Protein AF-A0A1I3HQ48-F1 (afdb_monomer)

pLDDT: mean 82.21, std 8.36, range [51.31, 92.0]

Sequence (158 aa):
MEKLKLERKLKKKLKKGFWLYSPDEKGNSLMARPHQNEKDYEAYKNGEVRDLFSEESRKERHASKQKLDVPIEVSDEVLKEYVNKIFSKEYRNSSYQFLLDAKKFRDTKVAYYHFLNAYKVQENGDDSMSNVCCLAADYARDLLKIRKKRRKNNKKRK

Foldseek 3Di:
DDFDDDDPVVLVVLVVFFKWFDADPVRDIDTARLSGDVVSVVCVVVVRIDTPPPPPPPVNVVVVLVLLQDQDDDDLVVLLVLLVVLDDPVCSVVLSVLLVVLCVDPQSSSLNSNLVSLSVVVVVPDVVSSVSNVVSSVSSVVSVVVVVVVVVVVVVVD

Secondary structure (DSSP, 8-state):
-------HHHHHHHHHS-EEEPPPTTS--PEE-TTT-HHHHHHHHHT-EEETT----HHHHHHHHHHHSS-----HHHHHHHHHHHS-TTTHHHHHHHHHHHHHSHHHHHHHHHHHHHHHHHHTT-TTHHHHHHHHHHHHHHHHHHHHHHHHHHHH--

Structure (mmCIF, N/CA/C/O backbone):
data_AF-A0A1I3HQ48-F1
#
_entry.id   AF-A0A1I3HQ48-F1
#
loop_
_atom_site.group_PDB
_atom_site.id
_atom_site.type_symbol
_atom_site.label_atom_id
_atom_site.label_alt_id
_atom_site.label_comp_id
_atom_site.label_asym_id
_atom_site.label_entity_id
_atom_site.label_seq_id
_atom_site.pdbx_PDB_ins_code
_atom_site.Cartn_x
_atom_site.Cartn_y
_atom_site.Cartn_z
_atom_site.occupancy
_atom_site.B_iso_or_equiv
_atom_site.auth_seq_id
_atom_site.auth_comp_id
_atom_site.auth_asym_id
_atom_site.auth_atom_id
_atom_site.pdbx_PDB_model_num
ATOM 1 N N . MET A 1 1 ? 35.564 4.335 -28.984 1.00 51.31 1 MET A N 1
ATOM 2 C CA . MET A 1 1 ? 34.148 4.102 -28.634 1.00 51.31 1 MET A CA 1
ATOM 3 C C . MET A 1 1 ? 33.336 5.246 -29.201 1.00 51.31 1 MET A C 1
ATOM 5 O O . MET A 1 1 ? 33.599 6.394 -28.844 1.00 51.31 1 MET A O 1
ATOM 9 N N . GLU A 1 2 ? 32.438 4.957 -30.135 1.00 56.66 2 GLU A N 1
ATOM 10 C CA . GLU A 1 2 ? 31.582 5.974 -30.742 1.00 56.66 2 GLU A CA 1
ATOM 11 C C . GLU A 1 2 ? 30.653 6.566 -29.680 1.00 56.66 2 GLU A C 1
ATOM 13 O O . GLU A 1 2 ? 30.077 5.866 -28.848 1.00 56.66 2 GLU A O 1
ATOM 18 N N . LYS A 1 3 ? 30.584 7.898 -29.627 1.00 63.75 3 LYS A N 1
ATOM 19 C CA . LYS A 1 3 ? 29.733 8.590 -28.660 1.00 63.75 3 LYS A CA 1
ATOM 20 C C . LYS A 1 3 ? 28.308 8.563 -29.196 1.00 63.75 3 LYS A C 1
ATOM 22 O O . LYS A 1 3 ? 28.023 9.270 -30.159 1.00 63.75 3 LYS A O 1
ATOM 27 N N . LEU A 1 4 ? 27.427 7.820 -28.527 1.00 76.25 4 LEU A N 1
ATOM 28 C CA . LEU A 1 4 ? 25.994 7.794 -28.814 1.00 76.25 4 LEU A CA 1
ATOM 29 C C . LEU A 1 4 ? 25.435 9.228 -28.902 1.00 76.25 4 LEU A C 1
ATOM 31 O O . LEU A 1 4 ? 25.380 9.967 -27.906 1.00 76.25 4 LEU A O 1
ATOM 35 N N . LYS A 1 5 ? 25.031 9.640 -30.107 1.00 79.75 5 LYS A N 1
ATOM 36 C CA . LYS A 1 5 ? 24.418 10.950 -30.356 1.00 79.75 5 LYS A CA 1
ATOM 37 C C . LYS A 1 5 ? 22.907 10.843 -30.180 1.00 79.75 5 LYS A C 1
ATOM 39 O O . LYS A 1 5 ? 22.174 10.584 -31.123 1.00 79.75 5 LYS A O 1
ATOM 44 N N . LEU A 1 6 ? 22.447 11.075 -28.954 1.00 83.00 6 LEU A N 1
ATOM 45 C CA . LEU A 1 6 ? 21.021 11.198 -28.646 1.00 83.00 6 LEU A CA 1
ATOM 46 C C . LEU A 1 6 ? 20.561 12.654 -28.679 1.00 83.00 6 LEU A C 1
ATOM 48 O O . LEU A 1 6 ? 21.275 13.557 -28.230 1.00 83.00 6 LEU A O 1
ATOM 52 N N . GLU A 1 7 ? 19.313 12.869 -29.092 1.00 88.25 7 GLU A N 1
ATOM 53 C CA . GLU A 1 7 ? 18.650 14.159 -28.930 1.00 88.25 7 GLU A CA 1
ATOM 54 C C . GLU A 1 7 ? 18.632 14.600 -27.459 1.00 88.25 7 GLU A C 1
ATOM 56 O O . GLU A 1 7 ? 18.387 13.813 -26.537 1.00 88.25 7 GLU A O 1
ATOM 61 N N . ARG A 1 8 ? 18.829 15.903 -27.219 1.00 84.69 8 ARG A N 1
ATOM 62 C CA . ARG A 1 8 ? 18.942 16.469 -25.863 1.00 84.69 8 ARG A CA 1
ATOM 63 C C . ARG A 1 8 ? 17.745 16.130 -24.969 1.00 84.69 8 ARG A C 1
ATOM 65 O O . ARG A 1 8 ? 17.926 15.898 -23.773 1.00 84.69 8 ARG A O 1
ATOM 72 N N . LYS A 1 9 ? 16.528 16.135 -25.525 1.00 85.19 9 LYS A N 1
ATOM 73 C CA . LYS A 1 9 ? 15.290 15.827 -24.786 1.00 85.19 9 LYS A CA 1
ATOM 74 C C . LYS A 1 9 ? 15.250 14.355 -24.368 1.00 85.19 9 LYS A C 1
ATOM 76 O O . LYS A 1 9 ? 15.002 14.067 -23.199 1.00 85.19 9 LYS A O 1
ATOM 81 N N . LEU A 1 10 ? 15.580 13.455 -25.293 1.00 84.88 10 LEU A N 1
ATOM 82 C CA . LEU A 1 10 ? 15.599 12.012 -25.069 1.00 84.88 10 LEU A CA 1
ATOM 83 C C . LEU A 1 10 ? 16.671 11.635 -24.037 1.00 84.88 10 LEU A C 1
ATOM 85 O O . LEU A 1 10 ? 16.371 10.986 -23.035 1.00 84.88 10 LEU A O 1
ATOM 89 N N . LYS A 1 11 ? 17.890 12.168 -24.182 1.00 85.38 11 LYS A N 1
ATOM 90 C CA . LYS A 1 11 ? 18.989 11.952 -23.229 1.00 85.38 11 LYS A CA 1
ATOM 91 C C . LYS A 1 11 ? 18.636 12.399 -21.807 1.00 85.38 11 LYS A C 1
ATOM 93 O O . LYS A 1 11 ? 18.975 11.718 -20.843 1.00 85.38 11 LYS A O 1
ATOM 98 N N . LYS A 1 12 ? 17.938 13.534 -21.658 1.00 85.12 12 LYS A N 1
ATOM 99 C CA . LYS A 1 12 ? 17.461 14.019 -20.351 1.00 85.12 12 LYS A CA 1
ATOM 100 C C . LYS A 1 12 ? 16.417 13.094 -19.726 1.00 85.12 12 LYS A C 1
ATOM 102 O O . LYS A 1 12 ? 16.450 12.927 -18.513 1.00 85.12 12 LYS A O 1
ATOM 107 N N . LYS A 1 13 ? 15.510 12.516 -20.521 1.00 82.69 13 LYS A N 1
ATOM 108 C CA . LYS A 1 13 ? 14.508 11.554 -20.036 1.00 82.69 13 LYS A CA 1
ATOM 109 C C . LYS A 1 13 ? 15.183 10.269 -19.552 1.00 82.69 13 LYS A C 1
ATOM 111 O O . LYS A 1 13 ? 14.995 9.889 -18.404 1.00 82.69 13 LYS A O 1
ATOM 116 N N . LEU A 1 14 ? 16.050 9.680 -20.377 1.00 84.69 14 LEU A N 1
ATOM 117 C CA . LEU A 1 14 ? 16.779 8.454 -20.033 1.00 84.69 14 LEU A CA 1
ATOM 118 C C . LEU A 1 14 ? 17.703 8.628 -18.823 1.00 84.69 14 LEU A C 1
ATOM 120 O O . LEU A 1 14 ? 17.869 7.700 -18.047 1.00 84.69 14 LEU A O 1
ATOM 124 N N . LYS A 1 15 ? 18.283 9.815 -18.616 1.00 84.31 15 LYS A N 1
ATOM 125 C CA . LYS A 1 15 ? 19.124 10.083 -17.440 1.00 84.31 15 LYS A CA 1
ATOM 126 C C . LYS A 1 15 ? 18.334 10.141 -16.120 1.00 84.31 15 LYS A C 1
ATOM 128 O O . LYS A 1 15 ? 18.941 10.007 -15.065 1.00 84.31 15 LYS A O 1
ATOM 133 N N . LYS A 1 16 ? 17.020 10.395 -16.166 1.00 82.62 16 LYS A N 1
ATOM 134 C CA . LYS A 1 16 ? 16.162 10.444 -14.969 1.00 82.62 16 LYS A CA 1
ATOM 135 C C . LYS A 1 16 ? 15.679 9.064 -14.522 1.00 82.62 16 LYS A C 1
ATOM 137 O O . LYS A 1 16 ? 15.473 8.884 -13.330 1.00 82.62 16 LYS A O 1
ATOM 142 N N . GLY A 1 17 ? 15.480 8.147 -15.468 1.00 81.56 17 GLY A N 1
ATOM 143 C CA . GLY A 1 17 ? 15.033 6.785 -15.181 1.00 81.56 17 GLY A CA 1
ATOM 144 C C . GLY A 1 17 ? 16.143 5.921 -14.585 1.00 81.56 17 GLY A C 1
ATOM 145 O O . GLY A 1 17 ? 17.332 6.172 -14.816 1.00 81.56 17 GLY A O 1
ATOM 146 N N . PHE A 1 18 ? 15.748 4.898 -13.833 1.00 85.56 18 PHE A N 1
ATOM 147 C CA . PHE A 1 18 ? 16.642 3.867 -13.322 1.00 85.56 18 PHE A CA 1
ATOM 148 C C . PHE A 1 18 ? 16.369 2.570 -14.066 1.00 85.56 18 PHE A C 1
ATOM 150 O O . PHE A 1 18 ? 15.390 1.873 -13.815 1.00 85.56 18 PHE A O 1
ATOM 157 N N . TRP A 1 19 ? 17.242 2.292 -15.023 1.00 87.56 19 TRP A N 1
ATOM 158 C CA . TRP A 1 19 ? 17.032 1.271 -16.032 1.00 87.56 19 TRP A CA 1
ATOM 159 C C . TRP A 1 19 ? 17.725 -0.024 -15.625 1.00 87.56 19 TRP A C 1
ATOM 161 O O . TRP A 1 19 ? 18.927 -0.030 -15.357 1.00 87.56 19 TRP A O 1
ATOM 171 N N . LEU A 1 20 ? 16.976 -1.119 -15.602 1.00 88.56 20 LEU A N 1
ATOM 172 C CA . LEU A 1 20 ? 17.476 -2.457 -15.313 1.00 88.56 20 LEU A CA 1
ATOM 173 C C . LEU A 1 20 ? 17.089 -3.412 -16.435 1.00 88.56 20 LEU A C 1
ATOM 175 O O . LEU A 1 20 ? 15.983 -3.338 -16.972 1.00 88.56 20 LEU A O 1
ATOM 179 N N . TYR A 1 21 ? 17.994 -4.325 -16.760 1.00 88.00 21 TYR A N 1
ATOM 180 C CA . TYR A 1 21 ? 17.645 -5.512 -17.528 1.00 88.00 21 TYR A CA 1
ATOM 181 C C . TYR A 1 21 ? 16.725 -6.422 -16.708 1.00 88.00 21 TYR A C 1
ATOM 183 O O . TYR A 1 21 ? 16.637 -6.299 -15.483 1.00 88.00 21 TYR A O 1
ATOM 191 N N . SER A 1 22 ? 16.027 -7.326 -17.394 1.00 81.62 22 SER A N 1
ATOM 192 C CA . SER A 1 22 ? 15.238 -8.359 -16.719 1.00 81.62 22 SER A CA 1
ATOM 193 C C . SER A 1 22 ? 16.126 -9.196 -15.781 1.00 81.62 22 SER A C 1
ATOM 195 O O . SER A 1 22 ? 17.311 -9.368 -16.072 1.00 81.62 22 SER A O 1
ATOM 197 N N . PRO A 1 23 ? 15.591 -9.676 -14.645 1.00 83.25 23 PRO A N 1
ATOM 198 C CA . PRO A 1 23 ? 16.367 -10.454 -13.691 1.00 83.25 23 PRO A CA 1
ATOM 199 C C . PRO A 1 23 ? 16.804 -11.796 -14.287 1.00 83.25 23 PRO A C 1
ATOM 201 O O . PRO A 1 23 ? 16.020 -12.463 -14.961 1.00 83.25 23 PRO A O 1
ATOM 204 N N . ASP A 1 24 ? 18.034 -12.201 -13.981 1.00 82.50 24 ASP A N 1
ATOM 205 C CA . ASP A 1 24 ? 18.562 -13.530 -14.296 1.00 82.50 24 ASP A CA 1
ATOM 206 C C . ASP A 1 24 ? 17.873 -14.615 -13.444 1.00 82.50 24 ASP A C 1
ATOM 208 O O . ASP A 1 24 ? 17.208 -14.317 -12.450 1.00 82.50 24 ASP A O 1
ATOM 212 N N . GLU A 1 25 ? 18.116 -15.897 -13.744 1.00 77.25 25 GLU A N 1
ATOM 213 C CA . GLU A 1 25 ? 17.584 -17.059 -12.997 1.00 77.25 25 GLU A CA 1
ATOM 214 C C . GLU A 1 25 ? 17.889 -17.027 -11.483 1.00 77.25 25 GLU A C 1
ATOM 216 O O . GLU A 1 25 ? 17.214 -17.673 -10.685 1.00 77.25 25 GLU A O 1
ATOM 221 N N . LYS A 1 26 ? 18.898 -16.248 -11.072 1.00 76.50 26 LYS A N 1
ATOM 222 C CA . LYS A 1 26 ? 19.297 -16.036 -9.669 1.00 76.50 26 LYS A CA 1
ATOM 223 C C . LYS A 1 26 ? 18.699 -14.771 -9.033 1.00 76.50 26 LYS A C 1
ATOM 225 O O . LYS A 1 26 ? 19.068 -14.429 -7.914 1.00 76.50 26 LYS A O 1
ATOM 230 N N . GLY A 1 27 ? 17.830 -14.048 -9.740 1.00 73.44 27 GLY A N 1
ATOM 231 C CA . GLY A 1 27 ? 17.176 -12.821 -9.274 1.00 73.44 27 GLY A CA 1
ATOM 232 C C . GLY A 1 27 ? 18.034 -11.551 -9.339 1.00 73.44 27 GLY A C 1
ATOM 233 O O . GLY A 1 27 ? 17.568 -10.480 -8.957 1.00 73.44 27 GLY A O 1
ATOM 234 N N . ASN A 1 28 ? 19.271 -11.632 -9.836 1.00 79.25 28 ASN A N 1
ATOM 235 C CA . ASN A 1 28 ? 20.124 -10.458 -10.028 1.00 79.25 28 ASN A CA 1
ATOM 236 C C . ASN A 1 28 ? 19.735 -9.726 -11.315 1.00 79.25 28 ASN A C 1
ATOM 238 O O . ASN A 1 28 ? 19.463 -10.361 -12.325 1.00 79.25 28 ASN A O 1
ATOM 242 N N . SER A 1 29 ? 19.716 -8.392 -11.289 1.00 82.75 29 SER A N 1
ATOM 243 C CA . SER A 1 29 ? 19.427 -7.563 -12.468 1.00 82.75 29 SER A CA 1
ATOM 244 C C . SER A 1 29 ? 20.611 -6.659 -12.784 1.00 82.75 29 SER A C 1
ATOM 246 O O . SER A 1 29 ? 21.149 -5.993 -11.895 1.00 82.75 29 SER A O 1
ATOM 248 N N . LEU A 1 30 ? 21.011 -6.609 -14.055 1.00 86.88 30 LEU A N 1
ATOM 249 C CA . LEU A 1 30 ? 22.088 -5.732 -14.505 1.00 86.88 30 LEU A CA 1
ATOM 250 C C . LEU A 1 30 ? 21.566 -4.307 -14.722 1.00 86.88 30 LEU A C 1
ATOM 252 O O . LEU A 1 30 ? 20.508 -4.101 -15.317 1.00 86.88 30 LEU A O 1
ATOM 256 N N . MET A 1 31 ? 22.326 -3.308 -14.272 1.00 87.56 31 MET A N 1
ATOM 257 C CA . MET A 1 31 ? 21.965 -1.907 -14.482 1.00 87.56 31 MET A CA 1
ATOM 258 C C . MET A 1 31 ? 22.314 -1.443 -15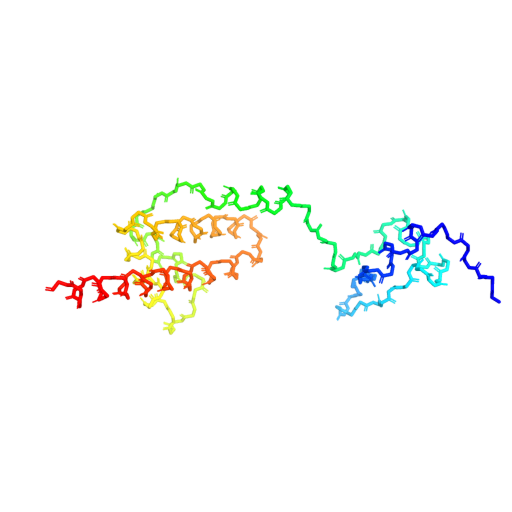.895 1.00 87.56 31 MET A C 1
ATOM 260 O O . MET A 1 31 ? 23.478 -1.462 -16.292 1.00 87.56 31 MET A O 1
ATOM 264 N N . ALA A 1 32 ? 21.309 -0.963 -16.622 1.00 88.06 32 ALA A N 1
ATOM 265 C CA . ALA A 1 32 ? 21.457 -0.402 -17.955 1.00 88.06 32 ALA A CA 1
ATOM 266 C C . ALA A 1 32 ? 21.687 1.112 -17.881 1.00 88.06 32 ALA A C 1
ATOM 268 O O . ALA A 1 32 ? 21.117 1.825 -17.047 1.00 88.06 32 ALA A O 1
ATOM 269 N N . ARG A 1 33 ? 22.485 1.655 -18.803 1.00 87.94 33 ARG A N 1
ATOM 270 C CA . ARG A 1 33 ? 22.632 3.105 -18.990 1.00 87.94 33 ARG A CA 1
ATOM 271 C C . ARG A 1 33 ? 22.369 3.487 -20.449 1.00 87.94 33 ARG A C 1
ATOM 273 O O . ARG A 1 33 ? 23.297 3.912 -21.144 1.00 87.94 33 ARG A O 1
ATOM 280 N N . PRO A 1 34 ? 21.091 3.502 -20.883 1.00 85.69 34 PRO A N 1
ATOM 281 C CA . PRO A 1 34 ? 20.700 3.791 -22.273 1.00 85.69 34 PRO A CA 1
ATOM 282 C C . PRO A 1 34 ? 21.131 5.176 -22.787 1.00 85.69 34 PRO A C 1
ATOM 284 O O . PRO A 1 34 ? 21.082 5.463 -23.974 1.00 85.69 34 PRO A O 1
ATOM 287 N N . HIS A 1 35 ? 21.533 6.082 -21.889 1.00 85.69 35 HIS A N 1
ATOM 288 C CA . HIS A 1 35 ? 22.000 7.428 -22.227 1.00 85.69 35 HIS A CA 1
ATOM 289 C C . HIS A 1 35 ? 23.523 7.533 -22.457 1.00 85.69 35 HIS A C 1
ATOM 291 O O . HIS A 1 35 ? 24.002 8.612 -22.829 1.00 85.69 35 HIS A O 1
ATOM 297 N N . GLN A 1 36 ? 24.272 6.466 -22.155 1.00 84.25 36 GLN A N 1
ATOM 298 C CA . GLN A 1 36 ? 25.734 6.370 -22.267 1.00 84.25 36 GLN A CA 1
AT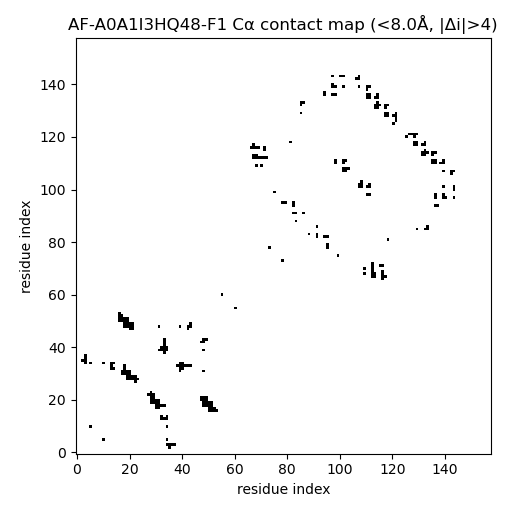OM 299 C C . GLN A 1 36 ? 26.156 5.318 -23.294 1.00 84.25 36 GLN A C 1
ATOM 301 O O . GLN A 1 36 ? 27.076 5.591 -24.062 1.00 84.25 36 GLN A O 1
ATOM 306 N N . ASN A 1 37 ? 25.471 4.172 -23.328 1.00 85.31 37 ASN A N 1
ATOM 307 C CA . ASN A 1 37 ? 25.844 3.025 -24.149 1.00 85.31 37 ASN A CA 1
ATOM 308 C C . ASN A 1 37 ? 24.832 2.785 -25.271 1.00 85.31 37 ASN A C 1
ATOM 310 O O . ASN A 1 37 ? 23.625 2.832 -25.045 1.00 85.31 37 ASN A O 1
ATOM 314 N N . GLU A 1 38 ? 25.335 2.470 -26.460 1.00 84.88 38 GLU A N 1
ATOM 315 C CA . GLU A 1 38 ? 24.514 2.154 -27.633 1.00 84.88 38 GLU A CA 1
ATOM 316 C C . GLU A 1 38 ? 23.762 0.834 -27.485 1.00 84.88 38 GLU A C 1
ATOM 318 O O . GLU A 1 38 ? 22.557 0.800 -27.701 1.00 84.88 38 GLU A O 1
ATOM 323 N N . LYS A 1 39 ? 24.425 -0.206 -26.967 1.00 85.56 39 LYS A N 1
ATOM 324 C CA . LYS A 1 39 ? 23.787 -1.498 -26.666 1.00 85.56 39 LYS A CA 1
ATOM 325 C C . LYS A 1 39 ? 22.606 -1.360 -25.703 1.00 85.56 39 LYS A C 1
ATOM 327 O O . LYS A 1 39 ? 21.538 -1.903 -25.946 1.00 85.56 39 LYS A O 1
ATOM 332 N N . ASP A 1 40 ? 22.773 -0.562 -24.647 1.00 84.69 40 ASP A N 1
ATOM 333 C CA . ASP A 1 40 ? 21.697 -0.302 -23.683 1.00 84.69 40 ASP A CA 1
ATOM 334 C C . ASP A 1 40 ? 20.560 0.531 -24.302 1.00 84.69 40 ASP A C 1
ATOM 336 O O . ASP A 1 40 ? 19.415 0.455 -23.857 1.00 84.69 40 ASP A O 1
ATOM 340 N N . TYR A 1 41 ? 20.864 1.354 -25.310 1.00 85.12 41 TYR A N 1
ATOM 341 C CA . TYR A 1 41 ? 19.866 2.125 -26.047 1.00 85.12 41 TYR A CA 1
ATOM 342 C C . TYR A 1 41 ? 19.063 1.252 -27.019 1.00 85.12 41 TYR A C 1
ATOM 344 O O . TYR A 1 41 ? 17.847 1.412 -27.121 1.00 85.12 41 TYR A O 1
ATOM 352 N N . GLU A 1 42 ? 19.714 0.305 -27.690 1.00 87.50 42 GLU A N 1
ATOM 353 C CA . GLU A 1 42 ? 19.047 -0.715 -28.502 1.00 87.50 42 GLU A CA 1
ATOM 354 C C . GLU A 1 42 ? 18.170 -1.616 -27.634 1.00 87.50 42 GLU A C 1
ATOM 356 O O . GLU A 1 42 ? 16.992 -1.782 -27.937 1.00 87.50 42 GLU A O 1
ATOM 361 N N . ALA A 1 43 ? 18.680 -2.086 -26.493 1.00 86.62 43 ALA A N 1
ATOM 362 C CA . ALA A 1 43 ? 17.905 -2.873 -25.537 1.00 86.62 43 ALA A CA 1
ATOM 363 C C . ALA A 1 43 ? 16.701 -2.090 -24.974 1.00 86.62 43 ALA A C 1
ATOM 365 O O . ALA A 1 43 ? 15.607 -2.635 -24.819 1.00 86.62 43 ALA A O 1
ATOM 366 N N . TYR A 1 44 ? 16.858 -0.782 -24.731 1.00 85.25 44 TYR A N 1
ATOM 367 C CA . TYR A 1 44 ? 15.741 0.109 -24.398 1.00 85.25 44 TYR A CA 1
ATOM 368 C C . TYR A 1 44 ? 14.700 0.179 -25.526 1.00 85.25 44 TYR A C 1
ATOM 370 O O . TYR A 1 44 ? 13.500 0.125 -25.260 1.00 85.25 44 TYR A O 1
ATOM 378 N N . LYS A 1 45 ? 15.141 0.280 -26.785 1.00 84.88 45 LYS A N 1
ATOM 379 C CA . LYS A 1 45 ? 14.255 0.329 -27.957 1.00 84.88 45 LYS A CA 1
ATOM 380 C C . LYS A 1 45 ? 13.531 -1.002 -28.191 1.00 84.88 45 LYS A C 1
ATOM 382 O O . LYS A 1 45 ? 12.373 -0.984 -28.600 1.00 84.88 45 LYS A O 1
ATOM 387 N N . ASN A 1 46 ? 14.188 -2.118 -27.889 1.00 85.25 46 ASN A N 1
ATOM 388 C CA . ASN A 1 46 ? 13.639 -3.469 -27.984 1.00 85.25 46 ASN A CA 1
ATOM 389 C C . ASN A 1 46 ? 12.723 -3.830 -26.798 1.00 85.25 46 ASN A C 1
ATOM 391 O O . ASN A 1 46 ? 12.022 -4.835 -26.856 1.00 85.25 46 ASN A O 1
ATOM 395 N N . GLY A 1 47 ? 12.690 -3.012 -25.737 1.00 81.88 47 GLY A N 1
ATOM 396 C CA . GLY A 1 47 ? 11.841 -3.234 -24.560 1.00 81.88 47 GLY A CA 1
ATOM 397 C C . GLY A 1 47 ? 12.395 -4.249 -23.552 1.00 81.88 47 GLY A C 1
ATOM 398 O O . GLY A 1 47 ? 11.672 -4.690 -22.663 1.00 81.88 47 GLY A O 1
ATOM 399 N N . GLU A 1 48 ? 13.674 -4.604 -23.660 1.00 83.50 48 GLU A N 1
ATOM 400 C CA . GLU A 1 48 ? 14.357 -5.559 -22.770 1.00 83.50 48 GLU A CA 1
ATOM 401 C C . GLU A 1 48 ? 14.727 -4.940 -21.413 1.00 83.50 48 GLU A C 1
ATOM 403 O O . GLU A 1 48 ? 14.966 -5.642 -20.426 1.00 83.50 48 GLU A O 1
ATOM 408 N N . VAL A 1 49 ? 14.755 -3.607 -21.369 1.00 85.56 49 VAL A N 1
ATOM 409 C CA . VAL A 1 49 ? 15.145 -2.808 -20.211 1.00 85.56 49 VAL A CA 1
ATOM 410 C C . VAL A 1 49 ? 13.916 -2.135 -19.610 1.00 85.56 49 VAL A C 1
ATOM 412 O O . VAL A 1 49 ? 13.143 -1.476 -20.308 1.00 85.56 49 VAL A O 1
ATOM 415 N N . ARG A 1 50 ? 13.754 -2.250 -18.293 1.00 81.25 50 ARG A N 1
ATOM 416 C CA . ARG A 1 50 ? 12.644 -1.671 -17.529 1.00 81.25 50 ARG A CA 1
ATOM 417 C C . ARG A 1 50 ? 13.129 -0.509 -16.673 1.00 81.25 50 ARG A C 1
ATOM 419 O O . ARG A 1 50 ? 14.206 -0.571 -16.087 1.00 81.25 50 ARG A O 1
ATOM 426 N N . ASP A 1 51 ? 12.325 0.545 -16.592 1.00 83.75 51 ASP A N 1
ATOM 427 C CA . ASP A 1 51 ? 12.578 1.669 -15.688 1.00 83.75 51 ASP A CA 1
ATOM 428 C C . ASP A 1 51 ? 11.881 1.413 -14.350 1.00 83.75 51 ASP A C 1
ATOM 430 O O . ASP A 1 51 ? 10.650 1.379 -14.288 1.00 83.75 51 ASP A O 1
ATOM 434 N N . LEU A 1 52 ? 12.656 1.263 -13.276 1.00 73.75 52 LEU A N 1
ATOM 435 C CA . LEU A 1 52 ? 12.123 1.131 -11.916 1.00 73.75 52 LEU A CA 1
ATOM 436 C C . 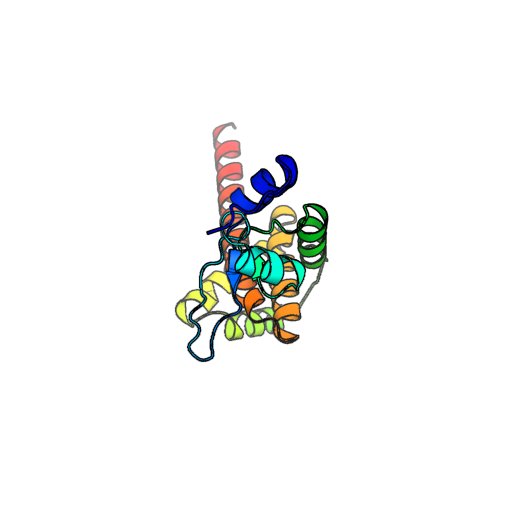LEU A 1 52 ? 11.410 2.396 -11.438 1.00 73.75 52 LEU A C 1
ATOM 438 O O . LEU A 1 52 ? 10.541 2.329 -10.574 1.00 73.75 52 LEU A O 1
ATOM 442 N N . PHE A 1 53 ? 11.781 3.547 -11.994 1.00 71.12 53 PHE A N 1
ATOM 443 C CA . PHE A 1 53 ? 11.130 4.821 -11.727 1.00 71.12 53 PHE A CA 1
ATOM 444 C C . PHE A 1 53 ? 10.226 5.242 -12.876 1.00 71.12 53 PHE A C 1
ATOM 446 O O . PHE A 1 53 ? 9.891 6.427 -12.968 1.00 71.12 53 PHE A O 1
ATOM 453 N N . SER A 1 54 ? 9.800 4.300 -13.733 1.00 66.12 54 SER A N 1
ATOM 454 C CA . SER A 1 54 ? 8.661 4.575 -14.598 1.00 66.12 54 SER A CA 1
ATOM 455 C C . SER A 1 54 ? 7.482 4.882 -13.692 1.00 66.12 54 SER A C 1
ATOM 457 O O . SER A 1 54 ? 6.877 4.026 -13.056 1.00 66.12 54 SER A O 1
ATOM 459 N N . GLU A 1 55 ? 7.217 6.173 -13.559 1.00 57.91 55 GLU A N 1
ATOM 460 C CA . GLU A 1 55 ? 6.016 6.651 -12.931 1.00 57.91 55 GLU A CA 1
ATOM 461 C C . GLU A 1 55 ? 4.855 6.031 -13.701 1.00 57.91 55 GLU A C 1
ATOM 463 O O . GLU A 1 55 ? 4.607 6.433 -14.842 1.00 57.91 55 GLU A O 1
ATOM 468 N N . GLU A 1 56 ? 4.132 5.092 -13.075 1.00 60.31 56 GLU A N 1
ATOM 469 C CA . GLU A 1 56 ? 2.760 4.785 -13.480 1.00 60.31 56 GLU A CA 1
ATOM 470 C C . GLU A 1 56 ? 2.097 6.123 -13.778 1.00 60.31 56 GLU A C 1
ATOM 472 O O . GLU A 1 56 ? 2.198 7.077 -12.974 1.00 60.31 56 GLU A O 1
ATOM 477 N N . SER A 1 57 ? 1.486 6.233 -14.955 1.00 62.41 57 SER A N 1
ATOM 478 C CA . SER A 1 57 ? 0.911 7.504 -15.356 1.00 62.41 57 SER A CA 1
ATOM 479 C C . SER A 1 57 ? -0.067 7.943 -14.263 1.00 62.41 57 SER A C 1
ATOM 481 O O . SER A 1 57 ? -0.721 7.123 -13.617 1.00 62.41 57 SER A O 1
ATOM 483 N N . ARG A 1 58 ? -0.187 9.248 -13.990 1.00 63.75 58 ARG A N 1
ATOM 484 C CA . ARG A 1 58 ? -1.135 9.735 -12.964 1.00 63.75 58 ARG A CA 1
ATOM 485 C C . ARG A 1 58 ? -2.549 9.158 -13.172 1.00 63.75 58 ARG A C 1
ATOM 487 O O . ARG A 1 58 ? -3.292 9.005 -12.209 1.00 63.75 58 ARG A O 1
ATOM 494 N N . LYS A 1 59 ? -2.888 8.827 -14.425 1.00 68.12 59 LYS A N 1
ATOM 495 C CA . LYS A 1 59 ? -4.113 8.132 -14.832 1.00 68.12 59 LYS A CA 1
ATOM 496 C C . LYS A 1 59 ? -4.156 6.679 -14.347 1.00 68.12 59 LYS A C 1
ATOM 498 O O . LYS A 1 59 ? -5.164 6.297 -13.768 1.00 68.12 59 LYS A O 1
ATOM 503 N N . GLU A 1 60 ? -3.086 5.906 -14.520 1.00 67.44 60 GLU A N 1
ATOM 504 C CA . GLU A 1 60 ? -2.968 4.531 -14.008 1.00 67.44 60 GLU A CA 1
ATOM 505 C C . GLU A 1 60 ? -3.036 4.480 -12.481 1.00 67.44 60 GLU A C 1
ATOM 507 O O . GLU A 1 60 ? -3.860 3.741 -11.947 1.00 67.44 60 GLU A O 1
ATOM 512 N N . ARG A 1 61 ? -2.295 5.352 -11.778 1.00 67.06 61 ARG A N 1
ATOM 513 C CA . ARG A 1 61 ? -2.370 5.469 -10.306 1.00 67.06 61 ARG A CA 1
ATOM 514 C C . ARG A 1 61 ? -3.771 5.821 -9.810 1.00 67.06 61 ARG A C 1
ATOM 516 O O . ARG A 1 61 ? -4.206 5.382 -8.749 1.00 67.06 61 ARG A O 1
ATOM 523 N N . HIS A 1 62 ? -4.486 6.661 -10.555 1.00 72.00 62 HIS A N 1
ATOM 524 C CA . HIS A 1 62 ? -5.861 7.006 -10.218 1.00 72.00 62 HIS A CA 1
ATOM 525 C C . HIS A 1 62 ? -6.817 5.838 -10.481 1.00 72.00 62 HIS A C 1
ATOM 527 O O . HIS A 1 62 ? -7.688 5.566 -9.660 1.00 72.00 62 HIS A O 1
ATOM 533 N N . ALA A 1 63 ? -6.637 5.128 -11.595 1.00 74.69 63 ALA A N 1
ATOM 534 C CA . ALA A 1 63 ? -7.448 3.973 -11.954 1.00 74.69 63 ALA A CA 1
ATOM 535 C C . ALA A 1 63 ? -7.258 2.811 -10.966 1.00 74.69 63 ALA A C 1
ATOM 537 O O . ALA A 1 63 ? -8.242 2.203 -10.549 1.00 74.69 63 ALA A O 1
ATOM 538 N N . SER A 1 64 ? -6.024 2.524 -10.539 1.00 68.88 64 SER A N 1
ATOM 539 C CA . SER A 1 64 ? -5.746 1.500 -9.524 1.00 68.88 64 SER A CA 1
ATOM 540 C C . SER A 1 64 ? -6.395 1.851 -8.187 1.00 68.88 64 SER A C 1
ATOM 542 O O . SER A 1 64 ? -7.052 1.008 -7.579 1.00 68.88 64 SER A O 1
ATOM 544 N N . LYS A 1 65 ? -6.336 3.123 -7.781 1.00 72.19 65 LYS A N 1
ATOM 545 C CA . LYS A 1 65 ? -7.029 3.599 -6.580 1.00 72.19 65 LYS A CA 1
ATOM 546 C C . LYS A 1 65 ? -8.553 3.469 -6.682 1.00 72.19 65 LYS A C 1
ATOM 548 O O . LYS A 1 65 ? -9.186 3.009 -5.738 1.00 72.19 65 LYS A O 1
ATOM 553 N N . GLN A 1 66 ? -9.139 3.807 -7.830 1.00 77.31 66 GLN A N 1
ATOM 554 C CA . GLN A 1 66 ? -10.584 3.678 -8.049 1.00 77.31 66 GLN A CA 1
ATOM 555 C C . GLN A 1 66 ? -11.080 2.235 -7.922 1.00 77.31 66 GLN A C 1
ATOM 557 O O . GLN A 1 66 ? -12.175 2.023 -7.408 1.00 77.31 66 GLN A O 1
ATOM 562 N N . LYS A 1 67 ? -10.279 1.244 -8.335 1.00 76.06 67 LYS A N 1
ATOM 563 C CA . LYS A 1 67 ? -10.620 -0.178 -8.155 1.00 76.06 67 LYS A CA 1
ATOM 564 C C . LYS A 1 67 ? -10.736 -0.566 -6.677 1.00 76.06 67 LYS A C 1
ATOM 566 O O . LYS A 1 67 ? -11.535 -1.432 -6.340 1.00 76.06 67 LYS A O 1
ATOM 571 N N . LEU A 1 68 ? -9.971 0.084 -5.799 1.00 73.69 68 LEU A N 1
ATOM 572 C CA . LEU A 1 68 ? -9.992 -0.169 -4.356 1.00 73.69 68 LEU A CA 1
ATOM 573 C C . LEU A 1 68 ? -11.102 0.598 -3.629 1.00 73.69 68 LEU A C 1
ATOM 575 O O . LEU A 1 68 ? -11.558 0.144 -2.584 1.00 73.69 68 LEU A O 1
ATOM 579 N N . ASP A 1 69 ? -11.560 1.729 -4.166 1.00 75.44 69 ASP A N 1
ATOM 580 C CA . ASP A 1 69 ? -12.616 2.556 -3.562 1.00 75.44 69 ASP A CA 1
ATOM 581 C C . ASP A 1 69 ? -14.038 1.987 -3.759 1.00 75.44 69 ASP A C 1
ATOM 583 O O . ASP A 1 69 ? -15.010 2.570 -3.270 1.00 75.44 69 ASP A O 1
ATOM 587 N N . VAL A 1 70 ? -14.186 0.849 -4.449 1.00 82.44 70 VAL A N 1
ATOM 588 C CA . VAL A 1 70 ? -15.495 0.228 -4.691 1.00 82.44 70 VAL A CA 1
ATOM 589 C C . VAL A 1 70 ? -16.106 -0.229 -3.359 1.00 82.44 70 VAL A C 1
ATOM 591 O O . VAL A 1 70 ? -15.491 -1.029 -2.650 1.00 82.44 70 VAL A O 1
ATOM 594 N N . PRO A 1 71 ? -17.310 0.248 -2.992 1.00 81.56 71 PRO A N 1
ATOM 595 C CA . PRO A 1 71 ? -17.942 -0.139 -1.741 1.00 81.56 71 PRO A CA 1
ATOM 596 C C . PRO A 1 71 ? -18.357 -1.610 -1.794 1.00 81.56 71 PRO A C 1
ATOM 598 O O . PRO A 1 71 ? -19.180 -2.005 -2.618 1.00 81.56 71 PRO A O 1
ATOM 601 N N . ILE A 1 72 ? -17.794 -2.415 -0.894 1.00 81.06 72 ILE A N 1
ATOM 602 C CA . ILE A 1 72 ? -18.137 -3.828 -0.720 1.00 81.06 72 ILE A CA 1
ATOM 603 C C . ILE A 1 72 ? -18.448 -4.068 0.750 1.00 81.06 72 ILE A C 1
ATOM 605 O O . ILE A 1 72 ? -17.725 -3.607 1.632 1.00 81.06 72 ILE A O 1
ATOM 609 N N . GLU A 1 73 ? -19.519 -4.805 1.014 1.00 77.25 73 GLU A N 1
ATOM 610 C CA . GLU A 1 73 ? -19.893 -5.216 2.360 1.00 77.25 73 GLU A CA 1
ATOM 611 C C . GLU A 1 73 ? -19.837 -6.735 2.464 1.00 77.25 73 GLU A C 1
ATOM 613 O O . GLU A 1 73 ? -20.277 -7.456 1.572 1.00 77.25 73 GLU A O 1
ATOM 618 N N . VAL A 1 74 ? -19.234 -7.209 3.550 1.00 82.88 74 VAL A N 1
ATOM 619 C CA . VAL A 1 74 ? -19.037 -8.628 3.839 1.00 82.88 74 VAL A CA 1
ATOM 620 C C . VAL A 1 74 ? -19.473 -8.890 5.284 1.00 82.88 74 VAL A C 1
ATOM 622 O O . VAL A 1 74 ? -19.423 -7.984 6.133 1.00 82.88 74 VAL A O 1
ATOM 625 N N . SER A 1 75 ? -19.933 -10.115 5.558 1.00 85.81 75 SER A N 1
ATOM 626 C CA . SER A 1 75 ? -20.272 -10.556 6.913 1.00 85.81 75 SER A CA 1
ATOM 627 C C . SER A 1 75 ? -19.038 -10.554 7.821 1.00 85.81 75 SER A C 1
ATOM 629 O O . SER A 1 75 ? -17.895 -10.664 7.369 1.00 85.81 75 SER A O 1
ATOM 631 N N . ASP A 1 76 ? -19.263 -10.402 9.124 1.00 84.56 76 ASP A N 1
ATOM 632 C CA . ASP A 1 76 ? -18.171 -10.294 10.099 1.00 84.56 76 ASP A CA 1
ATOM 633 C C . ASP A 1 76 ? -17.374 -11.610 10.213 1.00 84.56 76 ASP A C 1
ATOM 635 O O . ASP A 1 76 ? -16.166 -11.595 10.449 1.00 84.56 76 ASP A O 1
ATOM 639 N N . GLU A 1 77 ? -18.029 -12.747 9.963 1.00 84.62 77 GLU A N 1
ATOM 640 C CA . GLU A 1 77 ? -17.415 -14.080 9.943 1.00 84.62 77 GLU A CA 1
ATOM 641 C C . GLU A 1 77 ? -16.392 -14.213 8.812 1.00 84.62 77 GLU A C 1
ATOM 643 O O . GLU A 1 77 ? -15.234 -14.558 9.047 1.00 84.62 77 GLU A O 1
ATOM 648 N N . VAL A 1 78 ? -16.787 -13.830 7.599 1.00 85.56 78 VAL A N 1
ATOM 649 C CA . VAL A 1 78 ? -15.926 -13.898 6.415 1.00 85.56 78 VAL A CA 1
ATOM 650 C C . VAL A 1 78 ? -14.765 -12.901 6.529 1.00 85.56 78 VAL A C 1
ATOM 652 O O . VAL A 1 78 ? -13.630 -13.208 6.166 1.00 85.56 78 VAL A O 1
ATOM 655 N N . LEU A 1 79 ? -14.994 -11.728 7.133 1.00 86.19 79 LEU A N 1
ATOM 656 C CA . LEU A 1 79 ? -13.918 -10.777 7.428 1.00 86.19 79 LEU A CA 1
ATOM 657 C C . LEU A 1 79 ? -12.844 -11.392 8.338 1.00 86.19 79 LEU A C 1
ATOM 659 O O . LEU A 1 79 ? -11.649 -11.171 8.129 1.00 86.19 79 LEU A O 1
ATOM 663 N N . LYS A 1 80 ? -13.257 -12.162 9.349 1.00 87.06 80 LYS A N 1
ATOM 664 C CA . LYS A 1 80 ? -12.337 -12.827 10.277 1.00 87.06 80 LYS A CA 1
ATOM 665 C C . LYS A 1 80 ? -11.485 -13.872 9.559 1.00 87.06 80 LYS A C 1
ATOM 667 O O . LYS A 1 80 ? -10.291 -13.972 9.836 1.00 87.06 80 LYS A O 1
ATOM 672 N N . GLU A 1 81 ? -12.065 -14.615 8.621 1.00 88.31 81 GLU A N 1
ATOM 673 C CA . GLU A 1 81 ? -11.319 -15.564 7.790 1.00 88.31 81 GLU A CA 1
ATOM 674 C C . GLU A 1 81 ? -10.259 -14.868 6.934 1.00 88.31 81 GLU A C 1
ATOM 676 O O . GLU A 1 81 ? -9.108 -15.306 6.917 1.00 88.31 81 GLU A O 1
ATOM 681 N N . TYR A 1 82 ? -10.602 -13.747 6.294 1.00 87.31 82 TYR A N 1
ATOM 682 C CA . TYR A 1 82 ? -9.660 -12.983 5.467 1.00 87.31 82 TYR A CA 1
ATOM 683 C C . TYR A 1 82 ? -8.483 -12.456 6.289 1.00 87.31 82 TYR A C 1
ATOM 685 O O . TYR A 1 82 ? -7.322 -12.620 5.913 1.00 87.31 82 TYR A O 1
ATOM 693 N N . VAL A 1 83 ? -8.764 -11.897 7.469 1.00 86.69 83 VAL A N 1
ATOM 694 C CA . VAL A 1 83 ? -7.720 -11.429 8.391 1.00 86.69 83 VAL A CA 1
ATOM 695 C C . VAL A 1 83 ? -6.833 -12.586 8.856 1.00 86.69 83 VAL A C 1
ATOM 697 O O . VAL A 1 83 ? -5.616 -12.428 8.933 1.00 86.69 83 VAL A O 1
ATOM 700 N N . ASN A 1 84 ? -7.405 -13.759 9.131 1.00 87.25 84 ASN A N 1
ATOM 701 C CA . ASN A 1 84 ? -6.633 -14.929 9.551 1.00 87.25 84 ASN A CA 1
ATOM 702 C C . ASN A 1 84 ? -5.701 -15.457 8.453 1.00 87.25 84 ASN A C 1
ATOM 704 O O . ASN A 1 84 ? -4.624 -15.957 8.781 1.00 87.25 84 ASN A O 1
ATOM 708 N N . LYS A 1 85 ? -6.106 -15.357 7.183 1.00 86.75 85 LYS A N 1
ATOM 709 C CA . LYS A 1 85 ? -5.296 -15.779 6.033 1.00 86.75 85 LYS A CA 1
ATOM 710 C C . LYS A 1 85 ? -4.125 -14.831 5.764 1.00 86.75 85 LYS A C 1
ATOM 712 O O . LYS A 1 85 ? -3.046 -15.305 5.433 1.00 86.75 85 LYS A O 1
ATOM 717 N N . ILE A 1 86 ? -4.320 -13.523 5.942 1.00 85.38 86 ILE A N 1
ATOM 718 C CA . ILE A 1 86 ? -3.294 -12.511 5.635 1.00 85.38 86 ILE A CA 1
ATOM 719 C C . ILE A 1 86 ? -2.331 -12.282 6.807 1.00 85.38 86 ILE A C 1
ATOM 721 O O . ILE A 1 86 ? -1.120 -12.216 6.617 1.00 85.38 86 ILE A O 1
ATOM 725 N N . PHE A 1 87 ? -2.849 -12.128 8.029 1.00 86.31 87 PHE A N 1
ATOM 726 C CA . PHE A 1 87 ? -2.042 -11.685 9.166 1.00 86.31 87 PHE A CA 1
ATOM 727 C C . PHE A 1 87 ? -1.489 -12.849 9.993 1.00 86.31 87 PHE A C 1
ATOM 729 O O . PHE A 1 87 ? -2.158 -13.863 10.239 1.00 86.31 87 PHE A O 1
ATOM 736 N N . SER A 1 88 ? -0.279 -12.653 10.525 1.00 85.25 88 SER A N 1
ATOM 737 C CA . SER A 1 88 ? 0.297 -13.537 11.539 1.00 85.25 88 SER A CA 1
ATOM 738 C C . SER A 1 88 ? -0.526 -13.501 12.834 1.00 85.25 88 SER A C 1
ATOM 740 O O . SER A 1 88 ? -1.269 -12.553 13.104 1.00 85.25 88 SER A O 1
ATOM 742 N N . LYS A 1 89 ? -0.404 -14.554 13.654 1.00 85.38 89 LYS A N 1
ATOM 743 C CA . LYS A 1 89 ? -1.225 -14.760 14.864 1.00 85.38 89 LYS A CA 1
ATOM 744 C C . LYS A 1 89 ? -1.256 -13.549 15.804 1.00 85.38 89 LYS A C 1
ATOM 746 O O . LYS A 1 89 ? -2.293 -13.280 16.401 1.00 85.38 89 LYS A O 1
ATOM 751 N N . GLU A 1 90 ? -0.154 -12.814 15.887 1.00 86.12 90 GLU A N 1
ATOM 752 C CA . GLU A 1 90 ? 0.024 -11.667 16.780 1.00 86.12 90 GLU A CA 1
ATOM 753 C C . GLU A 1 90 ? -0.832 -10.454 16.385 1.00 86.12 90 GLU A C 1
ATOM 755 O O . GLU A 1 90 ? -1.352 -9.751 17.251 1.00 86.12 90 GLU A O 1
ATOM 760 N N . TYR A 1 91 ? -1.044 -10.232 15.083 1.00 84.19 91 TYR A N 1
ATOM 761 C CA . TYR A 1 91 ? -1.735 -9.041 14.574 1.00 84.19 91 TYR A CA 1
ATOM 762 C C . TYR A 1 91 ? -3.197 -9.288 14.186 1.00 84.19 91 TYR A C 1
ATOM 764 O O . TYR A 1 91 ? -3.937 -8.337 13.951 1.00 84.19 91 TYR A O 1
ATOM 772 N N . ARG A 1 92 ? -3.665 -10.543 14.164 1.00 88.25 92 ARG A N 1
ATOM 773 C CA . ARG A 1 92 ? -5.046 -10.883 13.763 1.00 88.25 92 ARG A CA 1
ATOM 774 C C . ARG A 1 92 ? -6.101 -10.139 14.573 1.00 88.25 92 ARG A C 1
ATOM 776 O O . ARG A 1 92 ? -7.005 -9.534 14.005 1.00 88.25 92 ARG A O 1
ATOM 783 N N . ASN A 1 93 ? -5.973 -10.156 15.899 1.00 88.19 93 ASN A N 1
ATOM 784 C CA . ASN A 1 93 ? -6.975 -9.562 16.783 1.00 88.19 93 ASN A CA 1
ATOM 785 C C . ASN A 1 93 ? -7.028 -8.038 16.643 1.00 88.19 93 ASN A C 1
ATOM 787 O O . ASN A 1 93 ? -8.114 -7.464 16.583 1.00 88.19 93 ASN A O 1
ATOM 791 N N . SER A 1 94 ? -5.866 -7.388 16.567 1.00 87.44 94 SER A N 1
ATOM 792 C CA . SER A 1 94 ? -5.784 -5.933 16.445 1.00 87.44 94 SER A CA 1
ATOM 793 C C . SER A 1 94 ? -6.280 -5.467 15.077 1.00 87.44 94 SER A C 1
ATOM 795 O O . SER A 1 94 ? -7.147 -4.596 15.017 1.00 87.44 94 SER A O 1
ATOM 797 N N . SER A 1 95 ? -5.828 -6.099 13.992 1.00 87.19 95 SER A N 1
ATOM 798 C CA . SER A 1 95 ? -6.283 -5.803 12.629 1.00 87.19 95 SER A CA 1
ATOM 799 C C . SER A 1 95 ? -7.787 -6.021 12.466 1.00 87.19 95 SER A C 1
ATOM 801 O O . SER A 1 95 ? -8.478 -5.145 11.946 1.00 87.19 95 SER A O 1
ATOM 803 N N . TYR A 1 96 ? -8.327 -7.132 12.976 1.00 89.31 96 TY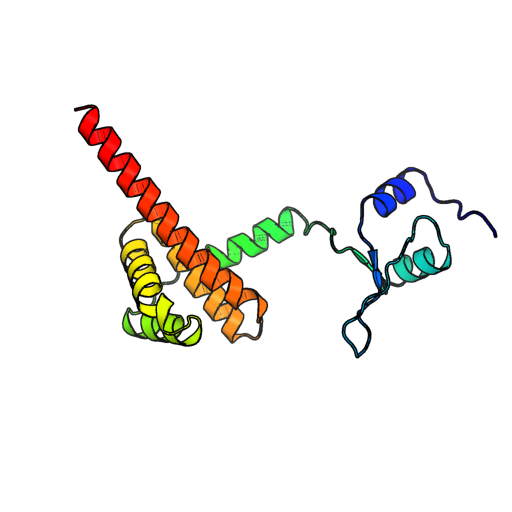R A N 1
ATOM 804 C CA . TYR A 1 96 ? -9.765 -7.404 12.938 1.00 89.31 96 TYR A CA 1
ATOM 805 C C . TYR A 1 96 ? -10.574 -6.337 13.687 1.00 89.31 96 TYR A C 1
ATOM 807 O O . TYR A 1 96 ? -11.556 -5.818 13.156 1.00 89.31 96 TYR A O 1
ATOM 815 N N . GLN A 1 97 ? -10.137 -5.947 14.889 1.00 89.25 97 GLN A N 1
ATOM 816 C CA . GLN A 1 97 ? -10.797 -4.886 15.654 1.00 89.25 97 GLN A CA 1
ATOM 817 C C . GLN A 1 97 ? -10.749 -3.534 14.934 1.00 89.25 97 GLN A C 1
ATOM 819 O O . GLN A 1 97 ? -11.763 -2.837 14.885 1.00 89.25 97 GLN A O 1
ATOM 824 N N . PHE A 1 98 ? -9.609 -3.165 14.338 1.00 90.56 98 PHE A N 1
ATOM 825 C CA . PHE A 1 98 ? -9.500 -1.917 13.581 1.00 90.56 98 PHE A CA 1
ATOM 826 C C . PHE A 1 98 ? -10.429 -1.899 12.367 1.00 90.56 9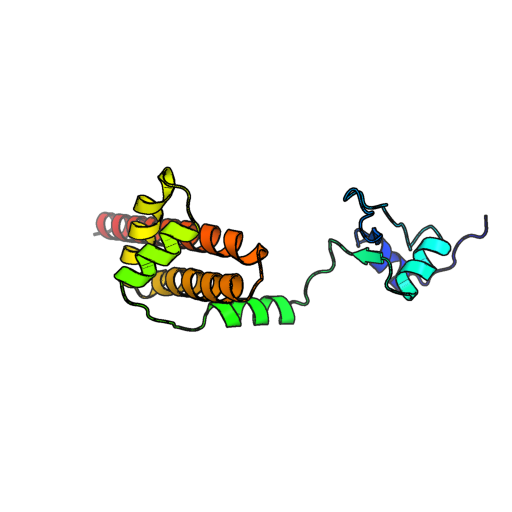8 PHE A C 1
ATOM 828 O O . PHE A 1 98 ? -11.061 -0.874 12.117 1.00 90.56 98 PHE A O 1
ATOM 835 N N . LEU A 1 99 ? -10.567 -3.018 11.653 1.00 89.75 99 LEU A N 1
ATOM 836 C CA . LEU A 1 99 ? -11.465 -3.132 10.503 1.00 89.75 99 LEU A CA 1
ATOM 837 C C . LEU A 1 99 ? -12.945 -3.110 10.918 1.00 89.75 99 LEU A C 1
ATOM 839 O O . LEU A 1 99 ? -13.745 -2.418 10.285 1.00 89.75 99 LEU A O 1
ATOM 843 N N . LEU A 1 100 ? -13.310 -3.780 12.015 1.00 90.56 100 LEU A N 1
ATOM 844 C CA . LEU A 1 100 ? -14.663 -3.722 12.581 1.00 90.56 100 LEU A CA 1
ATOM 845 C C . LEU A 1 100 ? -15.047 -2.307 13.020 1.00 90.56 100 LEU A C 1
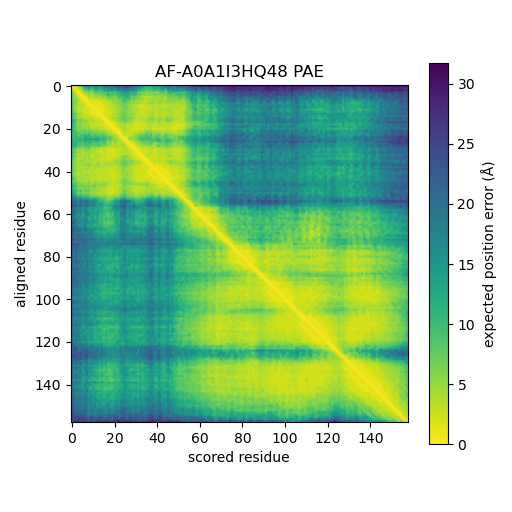ATOM 847 O O . LEU A 1 100 ? -16.153 -1.839 12.750 1.00 90.56 100 LEU A O 1
ATOM 851 N N . ASP A 1 101 ? -14.143 -1.602 13.694 1.00 88.50 101 ASP A N 1
ATOM 852 C CA . ASP A 1 101 ? -14.386 -0.216 14.083 1.00 88.50 101 ASP A CA 1
ATOM 853 C C . ASP A 1 101 ? -14.399 0.716 12.869 1.00 88.50 101 ASP A C 1
ATOM 855 O O . ASP A 1 101 ? -15.183 1.669 12.836 1.00 88.50 101 ASP A O 1
ATOM 859 N N . ALA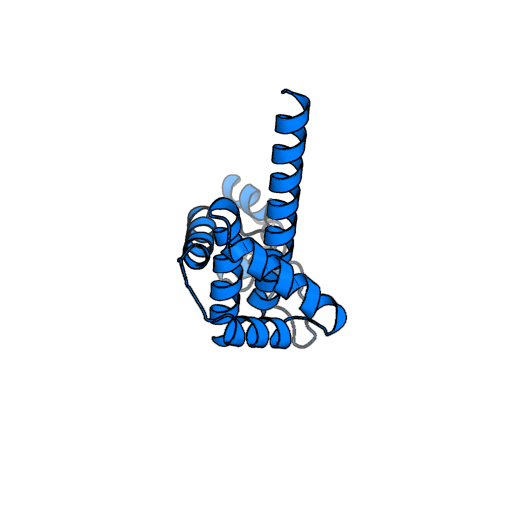 A 1 102 ? -13.592 0.424 11.847 1.00 89.00 1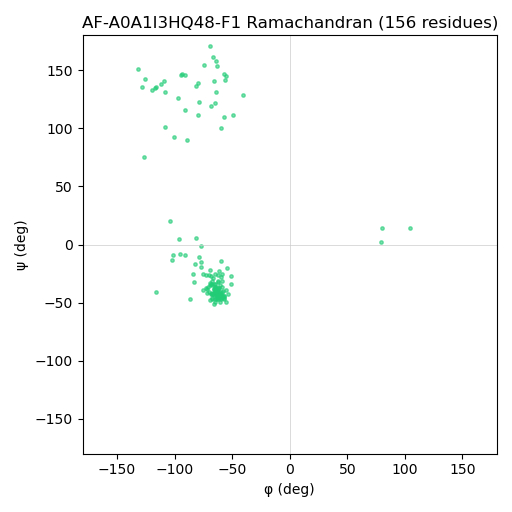02 ALA A N 1
ATOM 860 C CA . ALA A 1 102 ? -13.593 1.168 10.597 1.00 89.00 102 ALA A CA 1
ATOM 861 C C . ALA A 1 102 ? -14.920 1.034 9.833 1.00 89.00 102 ALA A C 1
ATOM 863 O O . ALA A 1 102 ? -15.394 2.033 9.287 1.00 89.00 102 ALA A O 1
ATOM 864 N N . LYS A 1 103 ? -15.558 -0.146 9.864 1.00 88.81 103 LYS A N 1
ATOM 865 C CA . LYS A 1 103 ? -16.877 -0.421 9.258 1.00 88.81 103 LYS A CA 1
ATOM 866 C C . LYS A 1 103 ? -17.986 0.488 9.810 1.00 88.81 103 LYS A C 1
ATOM 868 O O . LYS A 1 103 ? -18.901 0.851 9.074 1.00 88.81 103 LYS A O 1
ATOM 873 N N . LYS A 1 104 ? -17.892 0.904 11.080 1.00 88.25 104 LYS A N 1
ATOM 874 C CA . LYS A 1 104 ? -18.927 1.696 11.778 1.00 88.25 104 LYS A CA 1
ATOM 875 C C . LYS A 1 104 ? -18.973 3.170 11.373 1.00 88.25 104 LYS A C 1
ATOM 877 O O . LYS A 1 104 ? -20.011 3.807 11.542 1.00 88.25 104 LYS A O 1
ATOM 882 N N . PHE A 1 105 ? -17.870 3.755 10.896 1.00 87.19 105 PHE A N 1
ATOM 883 C CA . PHE A 1 105 ? -17.809 5.192 10.604 1.00 87.19 105 PHE A CA 1
ATOM 884 C C . PHE A 1 105 ? -17.576 5.471 9.122 1.00 87.19 105 PHE A C 1
ATOM 886 O O . PHE A 1 105 ? -16.679 4.907 8.506 1.00 87.19 105 PHE A O 1
ATOM 893 N N . ARG A 1 106 ? -18.331 6.429 8.570 1.00 83.62 106 ARG A N 1
ATOM 894 C CA . ARG A 1 106 ? -18.258 6.829 7.154 1.00 83.62 106 ARG A CA 1
ATOM 895 C C . ARG A 1 106 ? -16.838 7.193 6.705 1.00 83.62 106 ARG A C 1
ATOM 897 O O . ARG A 1 106 ? -16.411 6.753 5.647 1.00 83.62 106 ARG A O 1
ATOM 904 N N . ASP A 1 107 ? -16.106 7.936 7.533 1.00 83.12 107 ASP A N 1
ATOM 905 C CA . ASP A 1 107 ? -14.759 8.429 7.205 1.00 83.12 107 ASP A CA 1
ATOM 906 C C . ASP A 1 107 ? -13.707 7.309 7.155 1.00 83.12 107 ASP A C 1
ATOM 908 O O . ASP A 1 107 ? -12.689 7.442 6.485 1.00 83.12 107 ASP A O 1
ATOM 912 N N . THR A 1 108 ? -13.932 6.216 7.890 1.00 87.19 108 THR A N 1
ATOM 913 C CA . THR A 1 108 ? -13.001 5.081 8.002 1.00 87.19 108 THR A CA 1
ATOM 914 C C . THR A 1 108 ? -13.419 3.891 7.152 1.00 87.19 108 THR A C 1
ATOM 916 O O . THR A 1 108 ? -12.604 3.006 6.907 1.00 87.19 108 THR A O 1
ATOM 919 N N . LYS A 1 109 ? -14.660 3.888 6.654 1.00 87.94 109 LYS A N 1
ATOM 920 C CA . LYS A 1 109 ? -15.218 2.817 5.823 1.00 87.94 109 LYS A CA 1
ATOM 921 C C . LYS A 1 109 ? -14.426 2.604 4.530 1.00 87.94 109 LYS A C 1
ATOM 923 O O . LYS A 1 109 ? -14.343 1.486 4.045 1.00 87.94 109 LYS A O 1
ATOM 928 N N . VAL A 1 110 ? -13.773 3.657 4.034 1.00 88.44 110 VAL A N 1
ATOM 929 C CA . VAL A 1 110 ? -12.863 3.591 2.879 1.00 88.44 110 VAL A CA 1
ATOM 930 C C . VAL A 1 110 ? -11.725 2.594 3.121 1.00 88.44 110 VAL A C 1
ATOM 932 O O . VAL A 1 110 ? -11.464 1.752 2.273 1.00 88.44 110 VAL A O 1
ATOM 935 N N . ALA A 1 111 ? -11.105 2.617 4.305 1.00 88.25 111 ALA A N 1
ATOM 936 C CA . ALA A 1 111 ? -10.024 1.689 4.642 1.00 88.25 111 ALA A CA 1
ATOM 937 C C . ALA A 1 111 ? -10.509 0.230 4.710 1.00 88.25 111 ALA A C 1
ATOM 939 O O . ALA A 1 111 ? -9.790 -0.689 4.326 1.00 88.25 111 ALA A O 1
ATOM 940 N N . TYR A 1 112 ? -11.753 0.021 5.148 1.00 89.25 112 TYR A N 1
ATOM 941 C CA . TYR A 1 112 ? -12.392 -1.294 5.130 1.00 89.25 112 TYR A CA 1
ATOM 942 C C . TYR A 1 112 ? -12.619 -1.801 3.695 1.00 89.25 112 TYR A C 1
ATOM 944 O O . TYR A 1 112 ? -12.309 -2.953 3.396 1.00 89.25 112 TYR A O 1
ATOM 952 N N . TYR A 1 113 ? -13.088 -0.941 2.787 1.00 89.69 113 TYR A N 1
ATOM 953 C CA . TYR A 1 113 ? -13.247 -1.304 1.376 1.00 89.69 113 TYR A CA 1
ATOM 954 C C . TYR A 1 113 ? -11.908 -1.605 0.700 1.00 89.69 113 TYR A C 1
ATOM 956 O O . TYR A 1 113 ? -11.804 -2.593 -0.022 1.00 89.69 113 TYR A O 1
ATOM 964 N N . HIS A 1 114 ? -10.866 -0.820 0.995 1.00 90.00 114 HIS A N 1
ATOM 965 C CA . HIS A 1 114 ? -9.511 -1.063 0.486 1.00 90.00 114 HIS A CA 1
ATOM 966 C C . HIS A 1 114 ? -9.006 -2.448 0.873 1.00 90.00 114 HIS A C 1
ATOM 968 O O . HIS A 1 114 ? -8.483 -3.154 0.019 1.00 90.00 114 HIS A O 1
ATOM 974 N N . PHE A 1 115 ? -9.219 -2.855 2.128 1.00 90.81 115 PHE A N 1
ATOM 975 C CA . PHE A 1 115 ? -8.840 -4.182 2.604 1.00 90.81 115 PHE A CA 1
ATOM 976 C C . PHE A 1 115 ? -9.555 -5.299 1.831 1.00 90.81 115 PHE A C 1
ATOM 978 O O . PHE A 1 115 ? -8.913 -6.222 1.340 1.00 90.81 115 PHE A O 1
ATOM 985 N N . LEU A 1 116 ? -10.880 -5.207 1.686 1.00 89.62 116 LEU A N 1
ATOM 986 C CA . LEU A 1 116 ? -11.664 -6.236 0.998 1.00 89.62 116 LEU A CA 1
ATOM 987 C C . LEU A 1 116 ? -11.330 -6.338 -0.489 1.00 89.62 116 LEU A C 1
ATOM 989 O O . LEU A 1 116 ? -11.223 -7.439 -1.024 1.00 89.62 116 LEU A O 1
ATOM 993 N N . ASN A 1 117 ? -11.179 -5.197 -1.157 1.00 89.06 117 ASN A N 1
ATOM 994 C CA . ASN A 1 117 ? -10.841 -5.167 -2.573 1.00 89.06 117 ASN A CA 1
ATOM 995 C C . ASN A 1 117 ? -9.428 -5.693 -2.806 1.00 89.06 117 ASN A C 1
ATOM 997 O O . ASN A 1 117 ? -9.235 -6.499 -3.710 1.00 89.06 1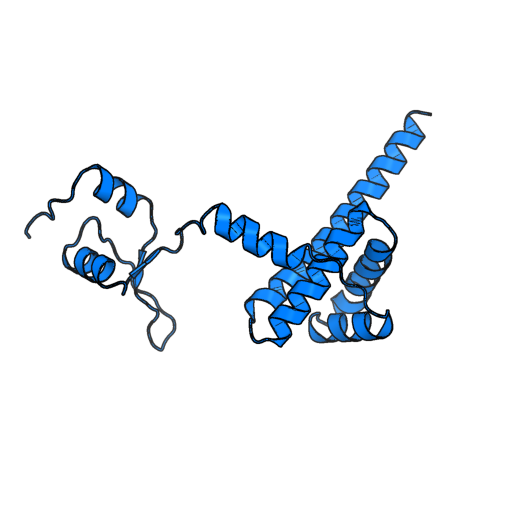17 ASN A O 1
ATOM 1001 N N . ALA A 1 118 ? -8.467 -5.321 -1.958 1.00 86.81 118 ALA A N 1
ATOM 1002 C CA . ALA A 1 118 ? -7.118 -5.866 -2.024 1.00 86.81 118 ALA A CA 1
ATOM 1003 C C . ALA A 1 118 ? -7.114 -7.388 -1.818 1.00 86.81 118 ALA A C 1
ATOM 1005 O O . ALA A 1 118 ? -6.500 -8.094 -2.611 1.00 86.81 118 ALA A O 1
ATOM 1006 N N . TYR A 1 119 ? -7.872 -7.908 -0.845 1.00 86.94 119 TYR A N 1
ATOM 1007 C CA . TYR A 1 119 ? -7.978 -9.354 -0.624 1.00 86.94 119 TYR A CA 1
ATOM 1008 C C . TYR A 1 119 ? -8.570 -10.088 -1.837 1.00 86.94 119 TYR A C 1
ATOM 1010 O O . TYR A 1 119 ? -8.035 -11.108 -2.258 1.00 86.94 119 TYR A O 1
ATOM 1018 N N . LYS A 1 120 ? -9.631 -9.553 -2.455 1.00 85.38 120 LYS A N 1
ATOM 1019 C CA . LYS A 1 120 ? -10.217 -10.149 -3.669 1.00 85.38 120 LYS A CA 1
ATOM 1020 C C . LYS A 1 120 ? -9.241 -10.169 -4.843 1.00 85.38 120 LYS A C 1
ATOM 1022 O O . LYS A 1 120 ? -9.229 -11.118 -5.615 1.00 85.38 120 LYS A O 1
ATOM 1027 N N . VAL A 1 121 ? -8.440 -9.117 -5.003 1.00 83.50 121 VAL A N 1
ATOM 1028 C CA . VAL A 1 121 ? -7.423 -9.072 -6.062 1.00 83.50 121 VAL A CA 1
ATOM 1029 C C . VAL A 1 121 ? -6.275 -10.035 -5.749 1.00 83.50 121 VAL A C 1
ATOM 1031 O O . VAL A 1 121 ? -5.791 -10.702 -6.656 1.00 83.50 121 VAL A O 1
ATOM 1034 N N . GLN A 1 122 ? -5.905 -10.182 -4.476 1.00 83.31 122 GLN A N 1
ATOM 1035 C CA . GLN A 1 122 ? -4.926 -11.173 -4.034 1.00 83.31 122 GLN A CA 1
ATOM 1036 C C . GLN A 1 122 ? -5.392 -12.607 -4.323 1.00 83.31 122 GLN A C 1
ATOM 1038 O O . GLN A 1 122 ? -4.616 -13.416 -4.818 1.00 83.31 122 GLN A O 1
ATOM 1043 N N . GLU A 1 123 ? -6.664 -12.920 -4.066 1.00 78.56 123 GLU A N 1
ATOM 1044 C CA . GLU A 1 123 ? -7.250 -14.237 -4.356 1.00 78.56 123 GLU A CA 1
ATOM 1045 C C . GLU A 1 123 ? -7.239 -14.563 -5.862 1.00 78.56 123 GLU A C 1
ATOM 1047 O O . GLU A 1 123 ? -7.132 -15.726 -6.240 1.00 78.56 123 GLU A O 1
ATOM 1052 N N . ASN A 1 124 ? -7.238 -13.537 -6.721 1.00 77.44 124 ASN A N 1
ATOM 1053 C CA . ASN A 1 124 ? -7.082 -13.673 -8.172 1.00 77.44 124 ASN A CA 1
ATOM 1054 C C . ASN A 1 124 ? -5.614 -13.825 -8.637 1.00 77.44 124 ASN A C 1
ATOM 1056 O O . ASN A 1 124 ? -5.370 -13.850 -9.843 1.00 77.44 124 ASN A O 1
ATOM 1060 N N . GLY A 1 125 ? -4.647 -13.940 -7.716 1.00 71.44 125 GLY A N 1
ATOM 1061 C CA . GLY A 1 125 ? -3.256 -14.308 -8.014 1.00 71.44 125 GLY A CA 1
ATOM 1062 C C . GLY A 1 125 ? -2.227 -13.172 -7.983 1.00 71.44 125 GLY A C 1
ATOM 1063 O O . GLY A 1 125 ? -1.119 -13.363 -8.476 1.00 71.44 125 GLY A O 1
ATOM 1064 N N . ASP A 1 126 ? -2.558 -12.000 -7.430 1.00 69.62 126 ASP A N 1
ATOM 1065 C CA . ASP A 1 126 ? -1.613 -10.878 -7.310 1.00 69.62 126 ASP A CA 1
ATOM 1066 C C . ASP A 1 126 ? -1.034 -10.779 -5.883 1.00 69.62 126 ASP A C 1
ATOM 1068 O O . ASP A 1 126 ? -1.605 -10.139 -4.993 1.00 69.62 126 ASP A O 1
ATOM 1072 N N . ASP A 1 127 ? 0.116 -11.421 -5.648 1.00 65.12 127 ASP A N 1
ATOM 1073 C CA . ASP A 1 127 ? 0.776 -11.496 -4.330 1.00 65.12 127 ASP A CA 1
ATOM 1074 C C . ASP A 1 127 ? 1.127 -10.118 -3.742 1.00 65.12 127 ASP A C 1
ATOM 1076 O O . ASP A 1 127 ? 1.181 -9.934 -2.519 1.00 65.12 127 ASP A O 1
ATOM 1080 N N . SER A 1 128 ? 1.312 -9.112 -4.603 1.00 71.94 128 SER A N 1
ATOM 1081 C CA . SER A 1 128 ? 1.618 -7.735 -4.205 1.00 71.94 128 SER A CA 1
ATOM 1082 C C . SER A 1 128 ? 0.506 -7.092 -3.358 1.00 71.94 128 SER A C 1
ATOM 1084 O O . SER A 1 128 ? 0.766 -6.200 -2.540 1.00 71.94 128 SER A O 1
ATOM 1086 N N . MET A 1 129 ? -0.724 -7.600 -3.473 1.00 80.50 129 MET A N 1
ATOM 1087 C CA . MET A 1 129 ? -1.905 -7.092 -2.773 1.00 80.50 129 MET A CA 1
ATOM 1088 C C . MET A 1 129 ? -1.970 -7.499 -1.296 1.00 80.50 129 MET A C 1
ATOM 1090 O O . MET A 1 129 ? -2.676 -6.849 -0.521 1.00 80.50 129 MET A O 1
ATOM 1094 N N . SER A 1 130 ? -1.175 -8.482 -0.860 1.00 79.44 130 SER A N 1
ATOM 1095 C CA . SER A 1 130 ? -1.030 -8.823 0.565 1.00 79.44 130 SER A CA 1
ATOM 1096 C C . SER A 1 130 ? -0.507 -7.630 1.374 1.00 79.44 130 SER A C 1
ATOM 1098 O O . SER A 1 130 ? -1.046 -7.267 2.423 1.00 79.44 130 SER A O 1
ATOM 1100 N N . ASN A 1 131 ? 0.482 -6.917 0.825 1.00 85.25 131 ASN A N 1
ATOM 1101 C CA . ASN A 1 131 ? 1.013 -5.701 1.440 1.00 85.25 131 ASN A CA 1
ATOM 1102 C C . ASN A 1 131 ? -0.038 -4.587 1.482 1.00 85.25 131 ASN A C 1
ATOM 1104 O O . ASN A 1 131 ? -0.131 -3.859 2.471 1.00 85.25 131 ASN A O 1
ATOM 1108 N N . VAL A 1 132 ? -0.866 -4.474 0.440 1.00 84.75 132 VAL A N 1
ATOM 1109 C CA . VAL A 1 132 ? -1.965 -3.500 0.391 1.00 84.75 132 VAL A CA 1
ATOM 1110 C C . VAL A 1 132 ? -3.005 -3.797 1.476 1.00 84.75 132 VAL A C 1
ATOM 1112 O O . VAL A 1 132 ? -3.502 -2.867 2.109 1.00 84.75 132 VAL A O 1
ATOM 1115 N N . CYS A 1 133 ? -3.272 -5.071 1.775 1.00 87.50 133 CYS A N 1
ATOM 1116 C CA . CYS A 1 133 ? -4.140 -5.469 2.884 1.00 87.50 133 CYS A CA 1
ATOM 1117 C C . CYS A 1 133 ? -3.583 -5.019 4.245 1.00 87.50 133 CYS A C 1
ATOM 1119 O O . CYS A 1 133 ? -4.312 -4.440 5.056 1.00 87.50 133 CYS A O 1
ATOM 1121 N N . CYS A 1 134 ? -2.285 -5.221 4.487 1.00 88.69 134 CYS A N 1
ATOM 1122 C CA . CYS A 1 134 ? -1.614 -4.730 5.694 1.00 88.69 134 CYS A CA 1
ATOM 1123 C C . CYS A 1 134 ? -1.695 -3.199 5.805 1.00 88.69 134 CYS A C 1
ATOM 1125 O O . CYS A 1 134 ? -2.091 -2.667 6.845 1.00 88.69 134 CYS A O 1
ATOM 1127 N N . LEU A 1 135 ? -1.408 -2.491 4.708 1.00 89.38 135 LEU A N 1
ATOM 1128 C CA . LEU A 1 135 ? -1.487 -1.031 4.643 1.00 89.38 135 LEU A CA 1
ATOM 1129 C C . LEU A 1 135 ? -2.908 -0.514 4.888 1.00 89.38 135 LEU A C 1
ATOM 1131 O O . LEU A 1 135 ? -3.079 0.500 5.562 1.00 89.38 135 LEU A O 1
ATOM 1135 N N . ALA A 1 136 ? -3.936 -1.207 4.397 1.00 90.69 136 ALA A N 1
ATOM 1136 C CA . ALA A 1 136 ? -5.328 -0.842 4.636 1.00 90.69 136 ALA A CA 1
ATOM 1137 C C . ALA A 1 136 ? -5.702 -0.941 6.127 1.00 90.69 136 ALA A C 1
ATOM 1139 O O . ALA A 1 136 ? -6.393 -0.062 6.651 1.00 90.69 136 ALA A O 1
ATOM 1140 N N . ALA A 1 137 ? -5.205 -1.957 6.841 1.00 90.44 137 ALA A N 1
ATOM 1141 C CA . ALA A 1 137 ? -5.421 -2.100 8.283 1.00 90.44 137 ALA A CA 1
ATOM 1142 C C . ALA A 1 137 ? -4.702 -1.005 9.096 1.00 90.44 137 ALA A C 1
ATOM 1144 O O . ALA A 1 137 ? -5.293 -0.411 10.006 1.00 90.44 137 ALA A O 1
ATOM 1145 N N . ASP A 1 138 ? -3.460 -0.673 8.740 1.00 91.00 138 ASP A N 1
ATOM 1146 C CA . ASP A 1 138 ? -2.737 0.449 9.348 1.00 91.00 138 ASP A CA 1
ATOM 1147 C C . ASP A 1 138 ? -3.418 1.793 9.054 1.00 91.00 138 ASP A C 1
ATOM 1149 O O . ASP A 1 138 ? -3.566 2.636 9.946 1.00 91.00 138 ASP A O 1
ATOM 1153 N N . TYR A 1 139 ? -3.920 1.972 7.832 1.00 91.12 139 TYR A N 1
ATOM 1154 C CA . TYR A 1 139 ? -4.673 3.157 7.445 1.00 91.12 139 TYR A CA 1
ATOM 1155 C C . TYR A 1 139 ? -5.969 3.295 8.257 1.00 91.12 139 TYR A C 1
ATOM 1157 O O . TYR A 1 139 ? -6.265 4.375 8.778 1.00 91.12 139 TYR A O 1
ATOM 1165 N N . ALA A 1 140 ? -6.704 2.196 8.463 1.00 91.81 140 ALA A N 1
ATOM 1166 C CA . ALA A 1 140 ? -7.874 2.159 9.339 1.00 91.81 140 ALA A CA 1
ATOM 1167 C C . ALA A 1 140 ? -7.525 2.598 10.772 1.00 91.81 140 ALA A C 1
ATOM 1169 O O . ALA A 1 140 ? -8.198 3.462 11.348 1.00 91.81 140 ALA A O 1
ATOM 1170 N N . ARG A 1 141 ? -6.434 2.066 11.336 1.00 92.00 141 ARG A N 1
ATOM 1171 C CA . ARG A 1 141 ? -5.934 2.438 12.667 1.00 92.00 141 ARG A CA 1
ATOM 1172 C C . ARG A 1 141 ? -5.649 3.936 12.766 1.00 92.00 141 ARG A C 1
ATOM 1174 O O . ARG A 1 141 ? -6.036 4.578 13.749 1.00 92.00 141 ARG A O 1
ATOM 1181 N N . ASP A 1 142 ? -4.980 4.504 11.773 1.00 91.75 142 ASP A N 1
ATOM 1182 C CA . ASP A 1 142 ? -4.565 5.904 11.805 1.00 91.75 142 ASP A CA 1
ATOM 1183 C C . ASP A 1 142 ? -5.755 6.858 11.638 1.00 91.75 142 ASP A C 1
ATOM 1185 O O . ASP A 1 142 ? -5.866 7.842 12.380 1.00 91.75 142 ASP A O 1
ATOM 1189 N N . LEU A 1 143 ? -6.728 6.517 10.789 1.00 90.69 143 LEU A N 1
ATOM 1190 C CA . LEU A 1 143 ? -7.988 7.258 10.691 1.00 90.69 143 LEU A CA 1
ATOM 1191 C C . LEU A 1 143 ? -8.772 7.242 12.014 1.00 90.69 143 LEU A C 1
ATOM 1193 O O . LEU A 1 143 ? -9.267 8.285 12.462 1.00 90.69 143 LEU A O 1
ATOM 1197 N N . LEU A 1 144 ? -8.836 6.093 12.695 1.00 90.50 144 LEU A N 1
ATOM 1198 C CA . LEU A 1 144 ? -9.474 5.978 14.011 1.00 90.50 144 LEU A CA 1
ATOM 1199 C C . LEU A 1 144 ? -8.755 6.832 15.071 1.00 90.50 144 LEU A C 1
ATOM 1201 O O . LEU A 1 144 ? -9.414 7.498 15.881 1.00 90.50 144 LEU A O 1
ATOM 1205 N N . LYS A 1 145 ? -7.416 6.887 15.056 1.00 90.69 145 LYS A N 1
ATOM 1206 C CA . LYS A 1 145 ? -6.624 7.763 15.943 1.00 90.69 145 LYS A CA 1
ATOM 1207 C C . LYS A 1 145 ? -6.905 9.244 15.679 1.00 90.69 145 LYS A C 1
ATOM 1209 O O . LYS A 1 145 ? -7.166 9.994 16.626 1.00 90.69 145 LYS A O 1
ATOM 1214 N N . ILE A 1 146 ? -6.912 9.670 14.414 1.00 90.25 146 ILE A N 1
ATOM 1215 C CA . ILE A 1 146 ? -7.210 11.058 14.021 1.00 90.25 146 ILE A CA 1
ATOM 1216 C C . ILE A 1 146 ? -8.611 11.453 14.498 1.00 90.25 146 ILE A C 1
ATOM 1218 O O . ILE A 1 146 ? -8.793 12.524 15.087 1.00 90.25 146 ILE A O 1
ATOM 1222 N N . ARG A 1 147 ? -9.598 10.568 14.323 1.00 86.69 147 ARG A N 1
ATOM 1223 C CA . ARG A 1 147 ? -10.973 10.779 14.790 1.00 86.69 147 ARG A CA 1
ATOM 1224 C C . ARG A 1 147 ? -11.044 10.972 16.307 1.00 86.69 147 ARG A C 1
ATOM 1226 O O . ARG A 1 147 ? -11.682 11.920 16.773 1.00 86.69 147 ARG A O 1
ATOM 1233 N N . LYS A 1 148 ? -10.360 10.127 17.089 1.00 86.12 148 LYS A N 1
ATOM 1234 C CA . LYS A 1 148 ? -10.274 10.266 18.557 1.00 86.12 148 LYS A CA 1
ATOM 1235 C C . LYS A 1 148 ? -9.636 11.604 18.958 1.00 86.12 148 LYS A C 1
ATOM 1237 O O . LYS A 1 148 ? -10.163 12.290 19.836 1.00 86.12 148 LYS A O 1
ATOM 1242 N N . LYS A 1 149 ? -8.567 12.027 18.272 1.00 86.38 149 LYS A N 1
ATOM 1243 C CA . LYS A 1 149 ? -7.890 13.315 18.513 1.00 86.38 149 LYS A CA 1
ATOM 1244 C C . LYS A 1 149 ? -8.808 14.513 18.236 1.00 86.38 149 LYS A C 1
ATOM 1246 O O . LYS A 1 149 ? -8.910 15.403 19.079 1.00 86.38 149 LYS A O 1
ATOM 1251 N N . ARG A 1 150 ? -9.545 14.507 17.116 1.00 83.62 150 ARG A N 1
ATOM 1252 C CA . ARG A 1 150 ? -10.532 15.555 16.778 1.00 83.62 150 ARG A CA 1
ATOM 1253 C C . ARG A 1 150 ? -11.627 15.680 17.842 1.00 83.62 150 ARG A C 1
ATOM 1255 O O . ARG A 1 150 ? -11.922 16.784 18.290 1.00 83.62 150 ARG A O 1
ATOM 1262 N N . ARG A 1 151 ? -12.170 14.553 18.321 1.00 81.56 151 ARG A N 1
ATOM 1263 C CA . ARG A 1 151 ? -13.170 14.540 19.407 1.00 81.56 151 ARG A CA 1
ATOM 1264 C C . ARG A 1 151 ? -12.635 15.143 20.710 1.00 81.56 151 ARG A C 1
ATOM 1266 O O . ARG A 1 151 ? -13.358 15.889 21.363 1.00 81.56 151 ARG A O 1
ATOM 1273 N N . LYS A 1 152 ? -11.380 14.857 21.077 1.00 80.62 152 LYS A N 1
ATOM 1274 C CA . LYS A 1 152 ? -10.749 15.407 22.291 1.00 80.62 152 LYS A CA 1
ATOM 1275 C C . LYS A 1 152 ? -10.559 16.924 22.201 1.00 80.62 152 LYS A C 1
ATOM 1277 O O . LYS A 1 152 ? -10.843 17.623 23.166 1.00 80.62 152 LYS A O 1
ATOM 1282 N N . ASN A 1 153 ? -10.142 17.434 21.044 1.00 79.62 153 ASN A N 1
ATOM 1283 C CA . ASN A 1 153 ? -9.954 18.872 20.838 1.00 79.62 153 ASN A CA 1
ATOM 1284 C C . ASN A 1 153 ? -11.276 19.649 20.896 1.00 79.62 153 ASN A C 1
ATOM 1286 O O . ASN A 1 153 ? -11.319 20.719 21.493 1.00 79.62 153 ASN A O 1
ATOM 1290 N N . ASN A 1 154 ? -12.364 19.092 20.358 1.00 73.88 154 ASN A N 1
ATOM 1291 C CA . ASN A 1 154 ? -13.684 19.726 20.436 1.00 73.88 154 ASN A CA 1
ATOM 1292 C C . ASN A 1 154 ? -14.243 19.761 21.866 1.00 73.88 154 ASN A C 1
ATOM 1294 O O . ASN A 1 154 ? -14.952 20.699 22.207 1.00 73.88 154 ASN A O 1
ATOM 1298 N N . LYS A 1 155 ? -13.909 18.773 22.707 1.00 72.94 155 LYS A N 1
ATOM 1299 C CA . LYS A 1 155 ? -14.281 18.772 24.132 1.00 72.94 155 LYS A CA 1
ATOM 1300 C C . LYS A 1 155 ? -13.496 19.777 24.976 1.00 72.94 155 LYS A C 1
ATOM 1302 O O . LYS A 1 155 ? -14.001 20.182 26.001 1.00 72.94 155 LYS A O 1
ATOM 1307 N N . LYS A 1 156 ? -12.273 20.142 24.573 1.00 70.81 156 LYS A N 1
ATOM 1308 C CA . LYS A 1 156 ? -11.448 21.145 25.274 1.00 70.81 156 LYS A CA 1
ATOM 1309 C C . LYS A 1 156 ? -11.803 22.593 24.920 1.00 70.81 156 LYS A C 1
ATOM 1311 O O . LYS A 1 156 ? -11.328 23.505 25.577 1.00 70.81 156 LYS A O 1
ATOM 1316 N N . ARG A 1 157 ? -12.528 22.791 23.816 1.00 60.81 157 ARG A N 1
ATOM 1317 C CA . ARG A 1 157 ? -12.967 24.105 23.319 1.00 60.81 157 ARG A CA 1
ATOM 1318 C C . ARG A 1 157 ? -14.381 24.478 23.775 1.00 60.81 157 ARG A C 1
ATOM 1320 O O . ARG A 1 157 ? -14.818 25.582 23.479 1.00 60.81 157 ARG A O 1
ATOM 1327 N N . LYS A 1 158 ? -15.086 23.538 24.402 1.00 51.38 158 LYS A N 1
ATOM 1328 C CA . LYS A 1 158 ? -16.350 23.754 25.104 1.00 51.38 158 LYS A CA 1
ATOM 1329 C C . LYS A 1 158 ? -16.054 23.829 26.589 1.00 51.38 158 LYS A C 1
ATOM 1331 O O . LYS A 1 158 ? -16.795 24.562 27.263 1.00 51.38 158 LYS A O 1
#

Mean predicted aligned error: 10.53 Å

Solvent-accessible surface area (backbone atoms only — not comparable to full-atom values): 8770 Å² total; per-residue (Å²): 131,85,77,66,86,63,57,71,68,60,40,56,54,48,66,71,44,47,36,26,37,67,60,47,102,84,68,54,57,54,78,45,48,51,63,71,37,61,68,37,33,50,34,47,73,73,61,56,40,46,48,79,61,60,68,68,48,75,64,53,57,48,52,58,50,54,64,25,67,50,88,67,87,76,56,72,68,60,52,50,53,53,38,56,73,73,40,57,85,87,48,30,66,59,45,49,50,30,41,56,59,11,61,75,36,81,91,26,30,57,28,37,15,28,26,54,39,22,47,56,48,28,75,75,71,39,73,75,27,56,58,48,28,54,51,18,40,53,48,17,43,50,49,53,50,52,52,53,50,54,55,53,55,57,62,75,74,106

Radius of gyration: 22.66 Å; Cα contacts (8 Å, |Δi|>4): 158; chains: 1; bounding box: 54×41×56 Å

Organism: NCBI:txid1125876